Protein AF-A0A7M1UQW6-F1 (afdb_monomer_lite)

Secondary structure (DSSP, 8-state):
------------------------EEEEEE----SSS----EEEEEE---PPP----------S------EEEEEEEEEEETTEEEEEEEEEE-SSS-EEEEEEEETTEE--SS-S-EEE-TT-EEEEEEEEEBTTB-TT-EEEEEEEETTS-EEEEEEE--

Organism: NCBI:txid3402707

Sequence (162 aa):
MQSRDLLIIIAVAVIASVATASLFSIATKTTVTETVTNTATVYTPVTIWMTTTLSTTTTVYIPVDSCSENLQITYAYATVVQGGWRIELKVENKGTSTAIIDTIFVNGVPYTGVNLPISLEAGKNTIITITLQQGQFNSGQQVEIKLHTASGKEYPKMVTLP

Structure (mmCIF, N/CA/C/O backbone):
data_AF-A0A7M1UQW6-F1
#
_entry.id   AF-A0A7M1UQW6-F1
#
loop_
_atom_site.group_PDB
_atom_site.id
_atom_site.type_symbol
_atom_site.l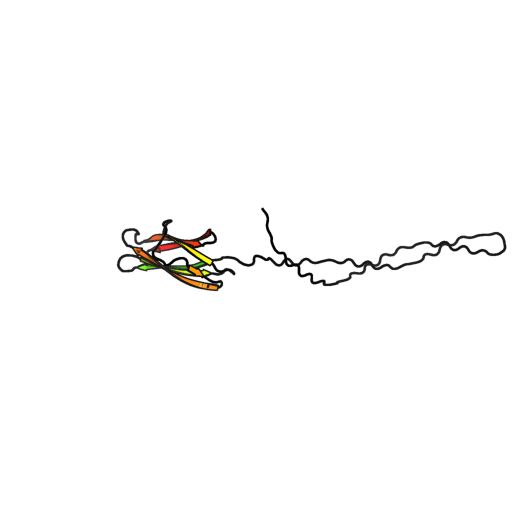abel_atom_id
_atom_site.label_alt_id
_atom_site.label_comp_id
_atom_site.label_asym_id
_atom_site.label_entity_id
_atom_site.label_seq_id
_atom_site.pdbx_PDB_ins_code
_atom_site.Cartn_x
_atom_site.Cartn_y
_atom_site.Cartn_z
_atom_site.occupancy
_atom_site.B_iso_or_equiv
_atom_site.auth_seq_id
_atom_site.auth_comp_id
_atom_site.auth_asym_id
_atom_site.auth_atom_id
_atom_site.pdbx_PDB_model_num
ATOM 1 N N . MET A 1 1 ? 4.328 -21.488 -25.182 1.00 42.41 1 MET A N 1
ATOM 2 C CA . MET A 1 1 ? 5.739 -21.430 -25.633 1.00 42.41 1 MET A CA 1
ATOM 3 C C . MET A 1 1 ? 5.702 -20.769 -27.004 1.00 42.41 1 MET A C 1
ATOM 5 O O . MET A 1 1 ? 4.956 -21.253 -27.831 1.00 42.41 1 MET A O 1
ATOM 9 N N . GLN A 1 2 ? 6.322 -19.636 -27.299 1.00 36.22 2 GLN A N 1
ATOM 10 C CA . GLN A 1 2 ? 7.573 -19.092 -26.793 1.00 36.22 2 GLN A CA 1
ATOM 11 C C . GLN A 1 2 ? 7.610 -17.586 -27.116 1.00 36.22 2 GLN A C 1
ATOM 13 O O . GLN A 1 2 ? 7.069 -17.163 -28.135 1.00 36.22 2 GLN A O 1
ATOM 18 N N . SER A 1 3 ? 8.229 -16.835 -26.205 1.00 40.62 3 SER A N 1
ATOM 19 C CA . SER A 1 3 ? 8.679 -15.443 -26.296 1.00 40.62 3 SER A CA 1
ATOM 20 C C . SER A 1 3 ? 8.900 -14.908 -27.723 1.00 40.62 3 SER A C 1
ATOM 22 O O . SER A 1 3 ? 9.548 -15.543 -28.556 1.00 40.62 3 SER A O 1
ATOM 24 N N . ARG A 1 4 ? 8.407 -13.689 -27.968 1.00 41.84 4 ARG A N 1
ATOM 25 C CA . ARG A 1 4 ? 8.911 -12.803 -29.024 1.00 41.84 4 ARG A CA 1
ATOM 26 C C . ARG A 1 4 ? 9.394 -11.506 -28.383 1.00 41.84 4 ARG A C 1
ATOM 28 O O . ARG A 1 4 ? 8.824 -10.445 -28.621 1.00 41.84 4 ARG A O 1
ATOM 35 N N . ASP A 1 5 ? 10.438 -11.623 -27.567 1.00 36.31 5 ASP A N 1
ATOM 36 C CA . ASP A 1 5 ? 11.238 -10.480 -27.132 1.00 36.31 5 ASP A CA 1
ATOM 37 C C . ASP A 1 5 ? 11.926 -9.871 -28.359 1.00 36.31 5 ASP A C 1
ATOM 39 O O . ASP A 1 5 ? 12.784 -10.479 -29.006 1.00 36.31 5 ASP A O 1
ATOM 43 N N . LEU A 1 6 ? 11.478 -8.674 -28.733 1.00 35.97 6 LEU A N 1
ATOM 44 C CA . LEU A 1 6 ? 12.006 -7.914 -29.856 1.00 35.97 6 LEU A CA 1
ATOM 45 C C . LEU A 1 6 ? 13.280 -7.189 -29.397 1.00 35.97 6 LEU A C 1
ATOM 47 O O . LEU A 1 6 ? 13.242 -6.054 -28.930 1.00 35.97 6 LEU A O 1
ATOM 51 N N . LEU A 1 7 ? 14.417 -7.873 -29.508 1.00 35.84 7 LEU A N 1
ATOM 52 C CA . LEU A 1 7 ? 15.736 -7.318 -29.216 1.00 35.84 7 LEU A CA 1
ATOM 53 C C . LEU A 1 7 ? 16.118 -6.294 -30.306 1.00 35.84 7 LEU A C 1
ATOM 55 O O . LEU A 1 7 ? 16.504 -6.669 -31.414 1.00 35.84 7 LEU A O 1
ATOM 59 N N . ILE A 1 8 ? 15.996 -4.995 -30.020 1.00 39.66 8 ILE A N 1
ATOM 60 C CA . ILE A 1 8 ? 16.486 -3.931 -30.912 1.00 39.66 8 ILE A CA 1
ATOM 61 C C . ILE A 1 8 ? 18.004 -3.809 -30.715 1.00 39.66 8 ILE A C 1
ATOM 63 O O . ILE A 1 8 ? 18.479 -3.222 -29.746 1.00 39.66 8 ILE A O 1
ATOM 67 N N . ILE A 1 9 ? 18.775 -4.394 -31.634 1.00 40.06 9 ILE A N 1
ATOM 68 C CA . ILE A 1 9 ? 20.243 -4.347 -31.638 1.00 40.06 9 ILE A CA 1
ATOM 69 C C . ILE A 1 9 ? 20.690 -3.053 -32.331 1.00 40.06 9 ILE A C 1
ATOM 71 O O . ILE A 1 9 ? 20.696 -2.975 -33.558 1.00 40.06 9 ILE A O 1
ATOM 75 N N . ILE A 1 10 ? 21.086 -2.033 -31.565 1.00 40.38 10 ILE A N 1
ATOM 76 C CA . ILE A 1 10 ? 21.812 -0.872 -32.106 1.00 40.38 10 ILE A CA 1
ATOM 77 C C . ILE A 1 10 ? 23.310 -1.154 -31.956 1.00 40.38 10 ILE A C 1
ATOM 79 O O . ILE A 1 10 ? 23.873 -1.038 -30.870 1.00 40.38 10 ILE A O 1
ATOM 83 N N . ALA A 1 11 ? 23.962 -1.554 -33.048 1.00 36.41 11 ALA A N 1
ATOM 84 C CA . ALA A 1 11 ? 25.409 -1.738 -33.092 1.00 36.41 11 ALA A CA 1
ATOM 85 C C . ALA A 1 11 ? 26.103 -0.379 -33.300 1.00 36.41 11 ALA A C 1
ATOM 87 O O . ALA A 1 11 ? 26.092 0.162 -34.402 1.00 36.41 11 ALA A O 1
ATOM 88 N N . VAL A 1 12 ? 26.722 0.175 -32.254 1.00 37.53 12 VAL A N 1
ATOM 89 C CA . VAL A 1 12 ? 27.671 1.294 -32.386 1.00 37.53 12 VAL A CA 1
ATOM 90 C C . VAL A 1 12 ? 29.082 0.714 -32.327 1.00 37.53 12 VAL A C 1
ATOM 92 O O . VAL A 1 12 ? 29.536 0.272 -31.274 1.00 37.53 12 VAL A O 1
ATOM 95 N N . ALA A 1 13 ? 29.769 0.674 -33.468 1.00 36.31 13 ALA A N 1
ATOM 96 C CA . ALA A 1 13 ? 31.145 0.197 -33.553 1.00 36.31 13 ALA A CA 1
ATOM 97 C C . ALA A 1 13 ? 32.117 1.304 -33.108 1.00 36.31 13 ALA A C 1
ATOM 99 O O . ALA A 1 13 ? 32.287 2.299 -33.809 1.00 36.31 13 ALA A O 1
ATOM 100 N N . VAL A 1 14 ? 32.784 1.129 -31.965 1.00 37.16 14 VAL A N 1
ATOM 101 C CA . VAL A 1 14 ? 33.982 1.909 -31.617 1.00 37.16 14 VAL A CA 1
ATOM 102 C C . VAL A 1 14 ? 35.196 1.088 -32.043 1.00 37.16 14 VAL A C 1
ATOM 104 O O . VAL A 1 14 ? 35.482 0.047 -31.458 1.00 37.16 14 VAL A O 1
ATOM 107 N N . ILE A 1 15 ? 35.891 1.528 -33.093 1.00 38.78 15 ILE A N 1
ATOM 108 C CA . ILE A 1 15 ? 37.095 0.857 -33.598 1.00 38.78 15 ILE A CA 1
ATOM 109 C C . ILE A 1 15 ? 38.295 1.362 -32.789 1.00 38.78 15 ILE A C 1
ATOM 111 O O . ILE A 1 15 ? 38.804 2.449 -33.047 1.00 38.78 15 ILE A O 1
ATOM 115 N N . ALA A 1 16 ? 38.764 0.576 -31.821 1.00 43.19 16 ALA A N 1
ATOM 116 C CA . ALA A 1 16 ? 40.089 0.752 -31.230 1.00 43.19 16 ALA A CA 1
ATOM 117 C C . ALA A 1 16 ? 41.006 -0.362 -31.756 1.00 43.19 16 ALA A C 1
ATOM 119 O O . ALA A 1 16 ? 40.887 -1.515 -31.350 1.00 43.19 16 ALA A O 1
ATOM 120 N N . SER A 1 17 ? 41.896 -0.039 -32.700 1.00 41.78 17 SER A N 1
ATOM 121 C CA . SER A 1 17 ? 42.863 -1.006 -33.229 1.00 41.78 17 SER A CA 1
ATOM 122 C C . SER A 1 17 ? 44.099 -1.064 -32.331 1.00 41.78 17 SER A C 1
ATOM 124 O O . SER A 1 17 ? 44.853 -0.094 -32.264 1.00 41.78 17 SER A O 1
ATOM 126 N N . VAL A 1 18 ? 44.359 -2.202 -31.689 1.00 48.22 18 VAL A N 1
ATOM 127 C CA . VAL A 1 18 ? 45.685 -2.497 -31.126 1.00 48.22 18 VAL A CA 1
ATOM 128 C C . VAL A 1 18 ? 46.416 -3.376 -32.135 1.00 48.22 18 VAL A C 1
ATOM 130 O O . VAL A 1 18 ? 46.150 -4.570 -32.239 1.00 48.22 18 VAL A O 1
ATOM 133 N N . ALA A 1 19 ? 47.306 -2.777 -32.926 1.00 41.72 19 ALA A N 1
ATOM 134 C CA . ALA A 1 19 ? 48.152 -3.515 -33.855 1.00 41.72 19 ALA A CA 1
ATOM 135 C C . ALA A 1 19 ? 49.324 -4.134 -33.081 1.00 41.72 19 ALA A C 1
ATOM 137 O O . ALA A 1 19 ? 50.194 -3.419 -32.590 1.00 41.72 19 ALA A O 1
ATOM 138 N N . THR A 1 20 ? 49.364 -5.459 -32.965 1.00 44.91 20 THR A N 1
ATOM 139 C CA . THR A 1 20 ? 50.571 -6.182 -32.537 1.00 44.91 20 THR A CA 1
ATOM 140 C C . THR A 1 20 ? 51.229 -6.777 -33.777 1.00 44.91 20 THR A C 1
ATOM 142 O O . THR A 1 20 ? 50.671 -7.661 -34.421 1.00 44.91 20 THR A O 1
ATOM 145 N N . ALA A 1 21 ? 52.398 -6.256 -34.153 1.00 38.53 21 ALA A N 1
ATOM 146 C CA . ALA A 1 21 ? 53.204 -6.816 -35.233 1.00 38.53 21 ALA A CA 1
ATOM 147 C C . ALA A 1 21 ? 53.981 -8.032 -34.705 1.00 38.53 21 ALA A C 1
ATOM 149 O O . ALA A 1 21 ? 54.684 -7.920 -33.701 1.00 38.53 21 ALA A O 1
ATOM 150 N N . SER A 1 22 ? 53.876 -9.182 -35.372 1.00 47.12 22 SER A N 1
ATOM 151 C CA . SER A 1 22 ? 54.739 -10.341 -35.115 1.00 47.12 22 SER A CA 1
ATOM 152 C C . SER A 1 22 ? 55.692 -10.549 -36.294 1.00 47.12 22 SER A C 1
ATOM 154 O O . SER A 1 22 ? 55.304 -10.403 -37.452 1.00 47.12 22 SER A O 1
ATOM 156 N N . LEU A 1 23 ? 56.965 -10.826 -35.993 1.00 35.91 23 LEU A N 1
ATOM 157 C CA . LEU A 1 23 ? 58.013 -11.065 -36.986 1.00 35.91 23 LEU A CA 1
ATOM 158 C C . LEU A 1 23 ? 57.973 -12.535 -37.421 1.00 35.91 23 LEU A C 1
ATOM 160 O O . LEU A 1 23 ? 58.212 -13.420 -36.604 1.00 35.91 23 LEU A O 1
ATOM 164 N N . PHE A 1 24 ? 57.744 -12.793 -38.707 1.00 43.34 24 PHE A N 1
ATOM 165 C CA . PHE A 1 24 ? 58.021 -14.093 -39.321 1.00 43.34 24 PHE A CA 1
ATOM 166 C C . PHE A 1 24 ? 59.009 -13.913 -40.476 1.00 43.34 24 PHE A C 1
ATOM 168 O O . PHE A 1 24 ? 58.896 -12.967 -41.255 1.00 43.34 24 PHE A O 1
ATOM 175 N N . SER A 1 25 ? 59.994 -14.813 -40.568 1.00 36.84 25 SER A N 1
ATOM 176 C CA . SER A 1 25 ? 61.014 -14.810 -41.620 1.00 36.84 25 SER A CA 1
ATOM 177 C C . SER A 1 25 ? 60.789 -15.984 -42.569 1.00 36.84 25 SER A C 1
ATOM 179 O O . SER A 1 25 ? 60.709 -17.130 -42.127 1.00 36.84 25 SER A O 1
ATOM 181 N N . ILE A 1 26 ? 60.686 -15.700 -43.869 1.00 42.50 26 ILE A N 1
ATOM 182 C CA . ILE A 1 26 ? 60.689 -16.707 -44.936 1.00 42.50 26 ILE A CA 1
ATOM 183 C C . ILE A 1 26 ? 62.014 -16.593 -45.695 1.00 42.50 26 ILE A C 1
ATOM 185 O O . ILE A 1 26 ? 62.432 -15.501 -46.084 1.00 42.50 26 ILE A O 1
ATOM 189 N N . ALA A 1 27 ? 62.683 -17.732 -45.889 1.00 39.12 27 ALA A N 1
ATOM 190 C CA . ALA A 1 27 ? 63.897 -17.831 -46.687 1.00 39.12 27 ALA A CA 1
ATOM 191 C C . ALA A 1 27 ? 63.529 -18.072 -48.156 1.00 39.12 27 ALA A C 1
ATOM 193 O O . ALA A 1 27 ? 62.952 -19.105 -48.497 1.00 39.12 27 ALA A O 1
ATOM 194 N N . THR A 1 28 ? 63.876 -17.138 -49.037 1.00 42.06 28 THR A N 1
ATOM 195 C CA . THR A 1 28 ? 63.752 -17.322 -50.491 1.00 42.06 28 THR A CA 1
ATOM 196 C C . THR A 1 28 ? 65.072 -17.796 -51.088 1.00 42.06 28 THR A C 1
ATOM 198 O O . THR A 1 28 ? 66.136 -17.263 -50.776 1.00 42.06 28 THR A O 1
ATOM 201 N N . LYS A 1 29 ? 65.006 -18.824 -51.944 1.00 37.25 29 LYS A N 1
ATOM 202 C CA . LYS A 1 29 ? 66.167 -19.397 -52.634 1.00 37.25 29 LYS A CA 1
ATOM 203 C C . LYS A 1 29 ? 66.474 -18.591 -53.896 1.00 37.25 29 LYS A C 1
ATOM 205 O O . LYS A 1 29 ? 65.713 -18.652 -54.858 1.00 37.25 29 LYS A O 1
ATOM 210 N N . THR A 1 30 ? 67.621 -17.922 -53.921 1.00 42.75 30 THR A N 1
ATOM 211 C CA . THR A 1 30 ? 68.164 -17.279 -55.125 1.00 42.75 30 THR A CA 1
ATOM 212 C C . THR A 1 30 ? 69.356 -18.091 -55.619 1.00 42.75 30 THR A C 1
ATOM 214 O O . THR A 1 30 ? 70.247 -18.420 -54.839 1.00 42.75 30 THR A O 1
ATOM 217 N N . THR A 1 31 ? 69.369 -18.447 -56.905 1.00 39.19 31 THR A N 1
ATOM 218 C CA . THR A 1 31 ? 70.469 -19.220 -57.506 1.00 39.19 31 THR A CA 1
ATOM 219 C C . THR A 1 31 ? 71.241 -18.303 -58.447 1.00 39.19 31 THR A C 1
ATOM 221 O O . THR A 1 31 ? 70.670 -17.817 -59.419 1.00 39.19 31 THR A O 1
ATOM 224 N N . VAL A 1 32 ? 72.515 -18.045 -58.151 1.00 46.88 32 VAL A N 1
ATOM 225 C CA . VAL A 1 32 ? 73.411 -17.260 -59.014 1.00 46.88 32 VAL A CA 1
ATOM 226 C C . VAL A 1 32 ? 74.361 -18.233 -59.705 1.00 46.88 32 VAL A C 1
ATOM 228 O O . VAL A 1 32 ? 74.957 -19.081 -59.045 1.00 46.88 32 VAL A O 1
ATOM 231 N N . THR A 1 33 ? 74.460 -18.148 -61.033 1.00 42.16 33 THR A N 1
ATOM 232 C CA . THR A 1 33 ? 75.343 -19.010 -61.832 1.00 42.16 33 THR A CA 1
ATOM 233 C C . THR A 1 33 ? 76.470 -18.156 -62.392 1.00 42.16 33 THR A C 1
ATOM 235 O O . THR A 1 33 ? 76.212 -17.294 -63.226 1.00 42.16 33 THR A O 1
ATOM 238 N N . GLU A 1 34 ? 77.703 -18.396 -61.953 1.00 46.09 34 GLU A N 1
ATOM 239 C CA . GLU A 1 34 ? 78.894 -17.879 -62.628 1.00 46.09 34 GLU A CA 1
ATOM 240 C C . GLU A 1 34 ? 79.590 -19.002 -63.399 1.00 46.09 34 GLU A C 1
ATOM 242 O O . GLU A 1 34 ? 79.614 -20.166 -62.984 1.00 46.09 34 GLU A O 1
ATOM 247 N N . THR A 1 35 ? 80.117 -18.649 -64.569 1.00 47.34 35 THR A N 1
ATOM 248 C CA . THR A 1 35 ? 80.766 -19.553 -65.518 1.00 47.34 35 THR A CA 1
ATOM 249 C C . THR A 1 35 ? 82.122 -19.997 -64.967 1.00 47.34 35 THR A C 1
ATOM 251 O O . THR A 1 35 ? 83.139 -19.380 -65.254 1.00 47.34 35 THR A O 1
ATOM 254 N N . VAL A 1 36 ? 82.106 -21.022 -64.113 1.00 48.09 36 VAL A N 1
ATOM 255 C CA . VAL A 1 36 ? 83.054 -22.144 -63.935 1.00 48.09 36 VAL A CA 1
ATOM 256 C C . VAL A 1 36 ? 82.674 -22.820 -62.606 1.00 48.09 36 VAL A C 1
ATOM 258 O O . VAL A 1 36 ? 82.711 -22.223 -61.538 1.00 48.09 36 VAL A O 1
ATOM 261 N N . THR A 1 37 ? 82.253 -24.077 -62.725 1.00 50.16 37 THR A N 1
ATOM 262 C CA . THR A 1 37 ? 81.818 -25.081 -61.737 1.00 50.16 37 THR A CA 1
ATOM 263 C C . THR A 1 37 ? 82.033 -24.784 -60.240 1.00 50.16 37 THR A C 1
ATOM 265 O O . THR A 1 37 ? 82.869 -25.413 -59.596 1.00 50.16 37 THR A O 1
ATOM 268 N N . ASN A 1 38 ? 81.213 -23.920 -59.633 1.00 43.88 38 ASN A N 1
ATOM 269 C CA . ASN A 1 38 ? 80.831 -24.059 -58.223 1.00 43.88 38 ASN A CA 1
ATOM 270 C C . ASN A 1 38 ? 79.517 -23.315 -57.943 1.00 43.88 38 ASN A C 1
ATOM 272 O O . ASN A 1 38 ? 79.412 -22.115 -58.178 1.00 43.88 38 ASN A O 1
ATOM 276 N N . THR A 1 39 ? 78.491 -24.020 -57.466 1.00 45.41 39 THR A N 1
ATOM 277 C CA . THR A 1 39 ? 77.173 -23.432 -57.182 1.00 45.41 39 THR A CA 1
ATOM 278 C C . THR A 1 39 ? 76.990 -23.323 -55.674 1.00 45.41 39 THR A C 1
ATOM 280 O O . THR A 1 39 ? 76.743 -24.323 -55.004 1.00 45.41 39 THR A O 1
ATOM 283 N N . ALA A 1 40 ? 77.087 -22.111 -55.128 1.00 44.34 40 ALA A N 1
ATOM 284 C CA . ALA A 1 40 ? 76.770 -21.840 -53.728 1.00 44.34 40 ALA A CA 1
ATOM 285 C C . ALA A 1 40 ? 75.329 -21.319 -53.609 1.00 44.34 40 ALA A C 1
ATOM 287 O O . ALA A 1 40 ? 74.922 -20.415 -54.335 1.00 44.34 40 ALA A O 1
ATOM 288 N N . THR A 1 41 ? 74.541 -21.894 -52.696 1.00 42.94 41 THR A N 1
ATOM 289 C CA . THR A 1 41 ? 73.176 -21.422 -52.406 1.00 42.94 41 THR A CA 1
ATOM 290 C C . THR A 1 41 ? 73.219 -20.514 -51.182 1.00 42.94 41 THR A C 1
ATOM 292 O O . THR A 1 41 ? 73.669 -20.947 -50.124 1.00 42.94 41 THR A O 1
ATOM 295 N N . VAL A 1 42 ? 72.744 -19.275 -51.312 1.00 47.47 42 VAL A N 1
ATOM 296 C CA . VAL A 1 42 ? 72.682 -18.301 -50.211 1.00 47.47 42 VAL A CA 1
ATOM 297 C C . VAL A 1 42 ? 71.218 -17.975 -49.922 1.00 47.47 42 VAL A C 1
ATOM 299 O O . VAL A 1 42 ? 70.451 -17.694 -50.842 1.00 47.47 42 VAL A O 1
ATOM 302 N N . TYR A 1 43 ? 70.829 -18.024 -48.647 1.00 46.72 43 TYR A N 1
ATOM 303 C CA . TYR A 1 43 ? 69.479 -17.695 -48.186 1.00 46.72 43 TYR A CA 1
ATOM 304 C C . TYR A 1 43 ? 69.499 -16.328 -47.502 1.00 46.72 43 TYR A C 1
ATOM 306 O O . TYR A 1 43 ? 70.175 -16.165 -46.486 1.00 46.72 43 TYR A O 1
ATOM 314 N N . THR A 1 44 ? 68.764 -15.351 -48.037 1.00 43.19 44 THR A N 1
ATOM 315 C CA . THR A 1 44 ? 68.551 -14.059 -47.368 1.00 43.19 44 THR A CA 1
ATOM 316 C C . THR A 1 44 ? 67.136 -13.996 -46.787 1.00 43.19 44 THR A C 1
ATOM 318 O O . THR A 1 44 ? 66.181 -14.404 -47.456 1.00 43.19 44 THR A O 1
ATOM 321 N N . PRO A 1 45 ? 66.968 -13.532 -45.533 1.00 44.84 45 PRO A N 1
ATOM 322 C CA . PRO A 1 45 ? 65.647 -13.402 -44.937 1.00 44.84 45 PRO A CA 1
ATOM 323 C C . PRO A 1 45 ? 64.893 -12.230 -45.576 1.00 44.84 45 PRO A C 1
ATOM 325 O O . PRO A 1 45 ? 65.424 -11.124 -45.673 1.00 44.84 45 PRO A O 1
ATOM 328 N N . VAL A 1 46 ? 63.642 -12.461 -45.976 1.00 46.50 46 VAL A N 1
ATOM 329 C CA . VAL A 1 46 ? 62.704 -11.400 -46.374 1.00 46.50 46 VAL A CA 1
ATOM 330 C C . VAL A 1 46 ? 61.687 -11.201 -45.253 1.00 46.50 46 VAL A C 1
ATOM 332 O O . VAL A 1 46 ? 61.124 -12.168 -44.737 1.00 46.50 46 VAL A O 1
ATOM 335 N N . THR A 1 47 ? 61.450 -9.942 -44.882 1.00 45.38 47 THR A N 1
ATOM 336 C CA . THR A 1 47 ? 60.457 -9.561 -43.868 1.00 45.38 47 THR A CA 1
ATOM 337 C C . THR A 1 47 ? 59.196 -9.046 -44.552 1.00 45.38 47 THR A C 1
ATOM 339 O O . THR A 1 47 ? 59.263 -8.113 -45.351 1.00 45.38 47 THR A O 1
ATOM 342 N N . ILE A 1 48 ? 58.041 -9.624 -44.218 1.00 48.38 48 ILE A N 1
ATOM 343 C CA . ILE A 1 48 ? 56.721 -9.175 -44.681 1.00 48.38 48 ILE A CA 1
ATOM 344 C C . ILE A 1 48 ? 55.906 -8.782 -43.447 1.00 48.38 48 ILE A C 1
ATOM 346 O O . ILE A 1 48 ? 55.750 -9.584 -42.529 1.00 48.38 48 ILE A O 1
ATOM 350 N N . TRP A 1 49 ? 55.384 -7.555 -43.419 1.00 41.69 49 TRP A N 1
ATOM 351 C CA . TRP A 1 49 ? 54.486 -7.092 -42.361 1.00 41.69 49 TRP A CA 1
ATOM 352 C C . TRP A 1 49 ? 53.043 -7.404 -42.758 1.00 41.69 49 TRP A C 1
ATOM 354 O O . TRP A 1 49 ? 52.593 -6.971 -43.817 1.00 41.69 49 TRP A O 1
ATOM 364 N N . MET A 1 50 ? 52.300 -8.120 -41.916 1.00 46.81 50 MET A N 1
ATOM 365 C CA . MET A 1 50 ? 50.841 -8.185 -42.016 1.00 46.81 50 MET A CA 1
ATOM 366 C C . MET A 1 50 ? 50.232 -7.649 -40.726 1.00 46.81 50 MET A C 1
ATOM 368 O O . MET A 1 50 ? 50.626 -8.043 -39.630 1.00 46.81 50 MET A O 1
ATOM 372 N N . THR A 1 51 ? 49.272 -6.739 -40.858 1.00 48.56 51 THR A N 1
ATOM 373 C CA . THR A 1 51 ? 48.463 -6.233 -39.751 1.00 48.56 51 THR A CA 1
ATOM 374 C C . THR A 1 51 ? 47.140 -6.990 -39.720 1.00 48.56 51 THR A C 1
ATOM 376 O O . THR A 1 51 ? 46.352 -6.919 -40.658 1.00 48.56 51 THR A O 1
ATOM 379 N N . THR A 1 52 ? 46.869 -7.713 -38.635 1.00 50.09 52 THR A N 1
ATOM 380 C CA . THR A 1 52 ? 45.536 -8.272 -38.371 1.00 50.09 52 THR A CA 1
ATOM 381 C C . THR A 1 52 ? 44.803 -7.353 -37.404 1.00 50.09 52 THR A C 1
ATOM 383 O O . THR A 1 52 ? 45.291 -7.107 -36.301 1.00 50.09 52 THR A O 1
ATOM 386 N N . THR A 1 53 ? 43.639 -6.835 -37.789 1.00 49.22 53 THR A N 1
ATOM 387 C CA . THR A 1 53 ? 42.756 -6.124 -36.861 1.00 49.22 53 THR A CA 1
ATOM 388 C C . THR A 1 53 ? 41.867 -7.139 -36.147 1.00 49.22 53 THR A C 1
ATOM 390 O O . THR A 1 53 ? 41.177 -7.931 -36.783 1.00 49.22 53 THR A O 1
ATOM 393 N N . LEU A 1 54 ? 41.873 -7.129 -34.813 1.00 53.88 54 LEU A N 1
ATOM 394 C CA . LEU A 1 54 ? 40.876 -7.848 -34.025 1.00 53.88 54 LEU A CA 1
ATOM 395 C C . LEU A 1 54 ? 39.718 -6.881 -33.754 1.00 53.88 54 LEU A C 1
ATOM 397 O O . LEU A 1 54 ? 39.905 -5.873 -33.076 1.00 53.88 54 LEU A O 1
ATOM 401 N N . SER A 1 55 ? 38.535 -7.151 -34.303 1.00 47.28 55 SER A N 1
ATOM 402 C CA . SER A 1 55 ? 37.326 -6.395 -33.969 1.00 47.28 55 SER A CA 1
ATOM 403 C C . SER A 1 55 ? 36.696 -6.974 -32.704 1.00 47.28 55 SER A C 1
ATOM 405 O O . SER A 1 55 ? 36.207 -8.104 -32.723 1.00 47.28 55 SER A O 1
ATOM 407 N N . THR A 1 56 ? 36.670 -6.215 -31.613 1.00 53.00 56 THR A N 1
ATOM 408 C CA . THR A 1 56 ? 35.856 -6.547 -30.440 1.00 53.00 56 THR A CA 1
ATOM 409 C C . THR A 1 56 ? 34.505 -5.845 -30.562 1.00 53.00 56 THR A C 1
ATOM 411 O O . THR A 1 56 ? 34.420 -4.621 -30.605 1.00 53.00 56 THR A O 1
ATOM 414 N N . THR A 1 57 ? 33.418 -6.608 -30.654 1.00 51.47 57 THR A N 1
ATOM 415 C CA . THR A 1 57 ? 32.064 -6.052 -30.549 1.00 51.47 57 THR A CA 1
ATOM 416 C C . THR A 1 57 ? 31.666 -6.007 -29.079 1.00 51.47 57 THR A C 1
ATOM 418 O O . THR A 1 57 ? 31.424 -7.052 -28.476 1.00 51.47 57 THR A O 1
ATOM 421 N N . THR A 1 58 ? 31.584 -4.814 -28.491 1.00 56.78 58 THR A N 1
ATOM 422 C CA . THR A 1 58 ? 30.977 -4.642 -27.165 1.00 56.78 58 THR A CA 1
ATOM 423 C C . THR A 1 58 ? 29.460 -4.644 -27.320 1.00 56.78 58 THR A C 1
ATOM 425 O O . THR A 1 58 ? 28.890 -3.730 -27.912 1.00 56.78 58 THR A O 1
ATOM 428 N N . THR A 1 59 ? 28.786 -5.663 -26.794 1.00 60.56 59 THR A N 1
ATOM 429 C CA . THR A 1 59 ? 27.324 -5.659 -26.674 1.00 60.56 59 THR A CA 1
ATOM 430 C C . THR A 1 59 ? 26.924 -4.793 -25.483 1.00 60.56 59 THR A C 1
ATOM 432 O O . THR A 1 59 ? 27.257 -5.120 -24.344 1.00 60.56 59 THR A O 1
ATOM 435 N N . VAL A 1 60 ? 26.210 -3.694 -25.729 1.00 61.97 60 VAL A N 1
ATOM 436 C CA . VAL A 1 60 ? 25.571 -2.903 -24.669 1.00 61.97 60 VAL A CA 1
ATOM 437 C C . VAL A 1 60 ? 24.224 -3.548 -24.351 1.00 61.97 60 VAL A C 1
ATOM 439 O O . VAL A 1 60 ? 23.328 -3.565 -25.192 1.00 61.97 60 VAL A O 1
ATOM 442 N N . TYR A 1 61 ? 24.087 -4.104 -23.148 1.00 67.94 61 TYR A N 1
ATOM 443 C CA . TYR A 1 61 ? 22.805 -4.589 -22.645 1.00 67.94 61 TYR A CA 1
ATOM 444 C C . TYR A 1 61 ? 21.956 -3.391 -22.210 1.00 67.94 61 TYR A C 1
ATOM 446 O O . TYR A 1 61 ? 22.260 -2.743 -21.209 1.00 67.94 61 TYR A O 1
ATOM 454 N N . ILE A 1 62 ? 20.905 -3.084 -22.971 1.00 63.69 62 ILE A N 1
ATOM 455 C CA . ILE A 1 62 ? 19.847 -2.168 -22.541 1.00 63.69 62 ILE A CA 1
ATOM 456 C C . ILE A 1 62 ? 18.716 -3.057 -22.010 1.00 63.69 62 ILE A C 1
ATOM 458 O O . ILE A 1 62 ? 18.111 -3.769 -22.813 1.00 63.69 62 ILE A O 1
ATOM 462 N N . PRO A 1 63 ? 18.435 -3.084 -20.694 1.00 58.12 63 PRO A N 1
ATOM 463 C CA . PRO A 1 63 ? 17.302 -3.845 -20.185 1.00 58.12 63 PRO A CA 1
ATOM 464 C C . PRO A 1 63 ? 16.012 -3.266 -20.769 1.00 58.12 63 PRO A C 1
ATOM 466 O O . PRO A 1 63 ? 15.715 -2.085 -20.582 1.00 58.12 63 PRO A O 1
ATOM 469 N N . VAL A 1 64 ? 15.253 -4.103 -21.478 1.00 61.19 64 VAL A N 1
ATOM 470 C CA . VAL A 1 64 ? 13.974 -3.718 -22.102 1.00 61.19 64 VAL A CA 1
ATOM 471 C C . VAL A 1 64 ? 12.846 -3.595 -21.063 1.00 61.19 64 VAL A C 1
ATOM 473 O O . VAL A 1 64 ? 11.807 -3.008 -21.344 1.00 61.19 64 VAL A O 1
ATOM 476 N N . ASP A 1 65 ? 13.098 -4.042 -19.827 1.00 63.66 65 ASP A N 1
ATOM 477 C CA . ASP A 1 65 ? 12.099 -4.193 -18.764 1.00 63.66 65 ASP A CA 1
ATOM 478 C C . ASP A 1 65 ? 12.270 -3.165 -17.638 1.00 63.66 65 ASP A C 1
ATOM 480 O O . ASP A 1 65 ? 12.280 -3.496 -16.451 1.00 63.66 65 ASP A O 1
ATOM 484 N N . SER A 1 66 ? 12.421 -1.884 -17.976 1.00 64.56 66 SER A N 1
ATOM 485 C CA . SER A 1 66 ? 12.526 -0.840 -16.948 1.00 64.56 66 SER A CA 1
ATOM 486 C C . SER A 1 66 ? 11.190 -0.506 -16.282 1.00 64.56 66 SER A C 1
ATOM 488 O O . SER A 1 66 ? 11.182 0.307 -15.365 1.00 64.56 66 SER A O 1
ATOM 490 N N . CYS A 1 67 ? 10.075 -1.122 -16.694 1.00 73.19 67 CYS A N 1
ATOM 491 C CA . CYS A 1 67 ? 8.748 -0.945 -16.109 1.00 73.19 67 CYS A CA 1
ATOM 492 C C . CYS A 1 67 ? 8.615 -1.753 -14.812 1.00 73.19 67 CYS A C 1
ATOM 494 O O . CYS A 1 67 ? 8.394 -2.960 -14.818 1.00 73.19 67 CYS A O 1
ATOM 496 N N . SER A 1 68 ? 8.746 -1.066 -13.683 1.00 82.25 68 SER A N 1
ATOM 497 C CA . SER A 1 68 ? 8.652 -1.640 -12.349 1.00 82.25 68 SER A CA 1
ATOM 498 C C . SER A 1 68 ? 7.480 -1.019 -11.597 1.00 82.25 68 SER A C 1
ATOM 500 O O . SER A 1 68 ? 7.379 0.202 -11.477 1.00 82.25 68 SER A O 1
ATOM 502 N N . GLU A 1 69 ? 6.600 -1.867 -11.063 1.00 90.88 69 GLU A N 1
ATOM 503 C CA . GLU A 1 69 ? 5.576 -1.447 -10.106 1.00 90.88 69 GLU A CA 1
ATOM 504 C C . GLU A 1 69 ? 6.176 -1.409 -8.696 1.00 90.88 69 GLU A C 1
ATOM 506 O O . GLU A 1 69 ? 6.673 -2.432 -8.203 1.00 90.88 69 GLU A O 1
ATOM 511 N N . ASN A 1 70 ? 6.104 -0.250 -8.040 1.00 93.44 70 ASN A N 1
ATOM 512 C CA . ASN A 1 70 ? 6.574 -0.055 -6.671 1.00 93.44 70 ASN A CA 1
ATOM 513 C C . ASN A 1 70 ? 5.651 0.923 -5.931 1.00 93.44 70 ASN A C 1
ATOM 515 O O . ASN A 1 70 ? 5.917 2.125 -5.885 1.00 93.44 70 ASN A O 1
ATOM 519 N N . LEU A 1 71 ? 4.554 0.410 -5.367 1.00 95.00 71 LEU A N 1
ATOM 520 C CA . LEU A 1 71 ? 3.713 1.191 -4.463 1.00 95.00 71 LEU A CA 1
ATOM 521 C C . LEU A 1 71 ? 4.321 1.256 -3.063 1.00 95.00 71 LEU A C 1
ATOM 523 O O . LEU A 1 71 ? 4.846 0.279 -2.536 1.00 95.00 71 LEU A O 1
ATOM 527 N N . GLN A 1 72 ? 4.210 2.419 -2.435 1.00 95.44 72 GLN A N 1
ATOM 528 C CA . GLN A 1 72 ? 4.658 2.643 -1.069 1.00 95.44 72 GLN A CA 1
ATOM 529 C C . GLN A 1 72 ? 3.576 3.359 -0.279 1.00 95.44 72 GLN A C 1
ATOM 531 O O . GLN A 1 72 ? 3.045 4.380 -0.710 1.00 95.44 72 GLN A O 1
ATOM 536 N N . ILE A 1 73 ? 3.278 2.844 0.912 1.00 95.88 73 ILE A N 1
ATOM 537 C CA . ILE A 1 73 ? 2.365 3.491 1.855 1.00 95.88 73 ILE A CA 1
ATOM 538 C C . ILE A 1 73 ? 3.195 4.426 2.741 1.00 95.88 73 ILE A C 1
ATOM 540 O O . ILE A 1 73 ? 3.732 4.001 3.773 1.00 95.88 73 ILE A O 1
ATOM 544 N N . THR A 1 74 ? 3.317 5.690 2.320 1.00 94.56 74 THR A N 1
ATOM 545 C CA . THR A 1 74 ? 4.144 6.726 2.965 1.00 94.56 74 THR A CA 1
ATOM 546 C C . THR A 1 74 ? 3.749 6.923 4.424 1.00 94.56 74 THR A C 1
ATOM 548 O O . THR A 1 74 ? 4.595 6.907 5.314 1.00 94.56 74 THR A O 1
ATOM 551 N N . TYR A 1 75 ? 2.452 7.062 4.684 1.00 93.31 75 TYR A N 1
ATOM 552 C CA . TYR A 1 75 ? 1.903 7.120 6.031 1.00 93.31 75 TYR A CA 1
ATOM 553 C C . TYR A 1 75 ? 0.523 6.479 6.059 1.00 93.31 75 TYR A C 1
ATOM 555 O O . TYR A 1 75 ? -0.164 6.418 5.041 1.00 93.31 75 TYR A O 1
ATOM 563 N N . ALA A 1 76 ? 0.150 5.999 7.239 1.00 94.88 76 ALA A N 1
ATOM 564 C CA . ALA A 1 76 ? -1.176 5.501 7.546 1.00 94.88 76 ALA A CA 1
ATOM 565 C C . ALA A 1 76 ? -1.453 5.811 9.020 1.00 94.88 76 ALA A C 1
ATOM 567 O O . ALA A 1 76 ? -0.660 5.412 9.874 1.00 94.88 76 ALA A O 1
ATOM 568 N N . TYR A 1 77 ? -2.525 6.539 9.314 1.00 94.25 77 TYR A N 1
ATOM 569 C CA . TYR A 1 77 ? -2.944 6.826 10.686 1.00 94.25 77 TYR A CA 1
ATOM 570 C C . TYR A 1 77 ? -4.462 6.751 10.808 1.00 94.25 77 TYR A C 1
ATOM 572 O O . TYR A 1 77 ? -5.183 6.943 9.829 1.00 94.25 77 TYR A O 1
ATOM 580 N N . ALA A 1 78 ? -4.935 6.463 12.018 1.00 95.19 78 ALA A N 1
ATOM 581 C CA . ALA A 1 78 ? -6.350 6.393 12.344 1.00 95.19 78 ALA A CA 1
ATOM 582 C C . ALA A 1 78 ? -6.772 7.606 13.182 1.00 95.19 78 ALA A C 1
ATOM 584 O O . ALA A 1 78 ? -6.056 8.019 14.094 1.00 95.19 78 ALA A O 1
ATOM 585 N N . THR A 1 79 ? -7.946 8.157 12.893 1.00 94.75 79 THR A N 1
ATOM 586 C CA . THR A 1 79 ? -8.612 9.190 13.693 1.00 94.75 79 THR A CA 1
ATOM 587 C C . THR A 1 79 ? -9.976 8.692 14.151 1.00 94.75 79 THR A C 1
ATOM 589 O O . THR A 1 79 ? -10.636 7.916 13.457 1.00 94.75 79 THR A O 1
ATOM 592 N N . VAL A 1 80 ? -10.403 9.112 15.341 1.00 93.94 80 VAL A N 1
ATOM 593 C CA . VAL A 1 80 ? -11.736 8.783 15.859 1.00 93.94 80 VAL A CA 1
ATOM 594 C C . VAL A 1 80 ? -12.772 9.650 15.147 1.00 93.94 80 VAL A C 1
ATOM 596 O O . VAL A 1 80 ? -12.623 10.870 15.073 1.00 93.94 80 VAL A O 1
ATOM 599 N N . VAL A 1 81 ? -13.833 9.025 14.644 1.00 92.69 81 VAL A N 1
ATOM 600 C CA . VAL A 1 81 ? -15.000 9.699 14.058 1.00 92.69 81 VAL A CA 1
ATOM 601 C C . VAL A 1 81 ? -16.271 9.250 14.777 1.00 92.69 81 VAL A C 1
ATOM 603 O O . VAL A 1 81 ? -16.267 8.256 15.502 1.00 92.69 81 VAL A O 1
ATOM 606 N N . GLN A 1 82 ? -17.377 9.979 14.602 1.00 86.62 82 GLN A N 1
ATOM 607 C CA . GLN A 1 82 ? -18.654 9.584 15.202 1.00 86.62 82 GLN A CA 1
ATOM 608 C C . GLN A 1 82 ? -19.071 8.200 14.681 1.00 86.62 82 GLN A C 1
ATOM 610 O O . GLN A 1 82 ? -19.393 8.050 13.505 1.00 86.62 82 GLN A O 1
ATOM 615 N N . GLY A 1 83 ? -19.032 7.194 15.559 1.00 85.56 83 GLY A N 1
ATOM 616 C CA 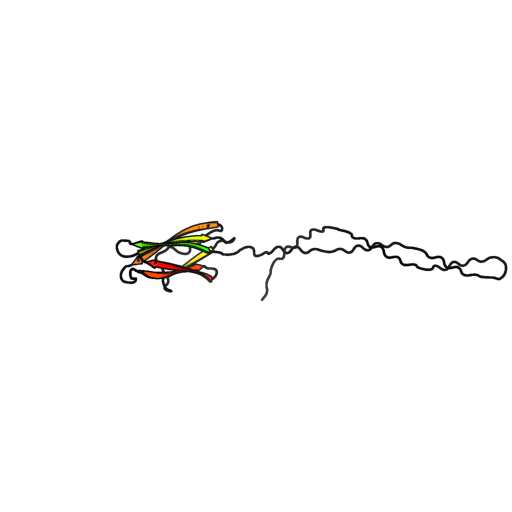. GLY A 1 83 ? -19.401 5.814 15.236 1.00 85.56 83 GLY A CA 1
ATOM 617 C C . GLY A 1 83 ? -18.261 4.914 14.750 1.00 85.56 83 GLY A C 1
ATOM 618 O O . GLY A 1 83 ? -18.550 3.827 14.258 1.00 85.56 83 GLY A O 1
ATOM 619 N N . GLY A 1 84 ? -16.986 5.308 14.886 1.00 92.62 84 GLY A N 1
ATOM 620 C CA . GLY A 1 84 ? -15.859 4.416 14.588 1.00 92.62 84 GLY A CA 1
ATOM 621 C C . GLY A 1 84 ? -14.528 5.123 14.339 1.00 92.62 84 GLY A C 1
ATOM 622 O O . GLY A 1 84 ? -14.195 6.107 15.001 1.00 92.62 84 GLY A O 1
ATOM 623 N N . TRP A 1 85 ? -13.760 4.622 13.371 1.00 95.06 85 TRP A N 1
ATOM 624 C CA . TRP A 1 85 ? -12.435 5.143 13.029 1.00 95.06 85 TRP A CA 1
ATOM 625 C C . TRP A 1 85 ? -12.316 5.434 11.537 1.00 95.06 85 TRP A C 1
ATOM 627 O O . TRP A 1 85 ? -12.797 4.676 10.694 1.00 95.06 85 TRP A O 1
ATOM 637 N N . ARG A 1 86 ? -11.625 6.521 11.205 1.00 94.75 86 ARG A N 1
ATOM 638 C CA . ARG A 1 86 ? -11.208 6.858 9.846 1.00 94.75 86 ARG A CA 1
ATOM 639 C C . ARG A 1 86 ? -9.708 6.636 9.726 1.00 94.75 86 ARG A C 1
ATOM 641 O O . ARG A 1 86 ? -8.931 7.296 10.406 1.00 94.75 86 ARG A O 1
ATOM 648 N N . ILE A 1 87 ? -9.303 5.729 8.848 1.00 95.19 87 ILE A N 1
ATOM 649 C CA . ILE A 1 87 ? -7.905 5.490 8.502 1.00 95.19 87 ILE A CA 1
ATOM 650 C C . ILE A 1 87 ? -7.594 6.254 7.221 1.00 95.19 87 ILE A C 1
ATOM 652 O O . ILE A 1 87 ? -8.243 6.049 6.194 1.00 95.19 87 ILE A O 1
ATOM 656 N N . GLU A 1 88 ? -6.591 7.120 7.277 1.00 96.12 88 GLU A N 1
ATOM 657 C CA . GLU A 1 88 ? -6.067 7.838 6.119 1.00 96.12 88 GLU A CA 1
ATOM 658 C C . GLU A 1 88 ? -4.690 7.294 5.778 1.00 96.12 88 GLU A C 1
ATOM 660 O O . GLU A 1 88 ? -3.787 7.288 6.618 1.00 96.12 88 GLU A O 1
ATOM 665 N N . LEU A 1 89 ? -4.533 6.831 4.539 1.00 95.75 89 LEU A N 1
ATOM 666 C CA . LEU A 1 89 ? -3.277 6.285 4.046 1.00 95.75 89 LEU A CA 1
ATOM 667 C C . LEU A 1 89 ? -2.881 6.969 2.748 1.00 95.75 89 LEU A C 1
ATOM 669 O O . LEU A 1 89 ? -3.646 7.018 1.785 1.00 95.75 89 LEU A O 1
ATOM 673 N N . LYS A 1 90 ? -1.658 7.497 2.735 1.00 96.38 90 LYS A N 1
ATOM 674 C CA . LYS A 1 90 ? -1.045 8.059 1.537 1.00 96.38 90 LYS A CA 1
ATOM 675 C C . LYS A 1 90 ? -0.245 6.980 0.841 1.00 96.38 90 LYS A C 1
ATOM 677 O O . LYS A 1 90 ? 0.689 6.422 1.420 1.00 96.38 90 LYS A O 1
ATOM 682 N N . VAL A 1 91 ? -0.610 6.732 -0.405 1.00 96.94 91 VAL A N 1
ATOM 683 C CA . VAL A 1 91 ? 0.027 5.755 -1.279 1.00 96.94 91 VAL A CA 1
ATOM 684 C C . VAL A 1 91 ? 0.730 6.502 -2.395 1.00 96.94 91 VAL A C 1
ATOM 686 O O . VAL A 1 91 ? 0.152 7.397 -3.007 1.00 96.94 91 VAL A O 1
ATOM 689 N N . GLU A 1 92 ? 1.975 6.146 -2.663 1.00 96.25 92 GLU A N 1
ATOM 690 C CA . GLU A 1 92 ? 2.787 6.722 -3.726 1.00 96.25 92 GLU A CA 1
ATOM 691 C C . GLU A 1 92 ? 3.307 5.618 -4.640 1.00 96.25 92 GLU A C 1
ATOM 693 O O . GLU A 1 92 ? 3.773 4.584 -4.164 1.00 96.25 92 GLU A O 1
ATOM 698 N N . ASN A 1 93 ? 3.261 5.843 -5.951 1.00 95.94 93 ASN A N 1
ATOM 699 C CA . ASN A 1 93 ? 3.923 4.975 -6.909 1.00 95.94 93 ASN A CA 1
ATOM 700 C C . ASN A 1 93 ? 5.358 5.466 -7.135 1.00 95.94 93 ASN A C 1
ATOM 702 O O . ASN A 1 93 ? 5.598 6.406 -7.889 1.00 95.94 93 ASN A O 1
ATOM 706 N N . LYS A 1 94 ? 6.320 4.821 -6.474 1.00 94.94 94 LYS A N 1
ATOM 707 C CA . LYS A 1 94 ? 7.767 5.028 -6.666 1.00 94.94 94 LYS A CA 1
ATOM 708 C C . LYS A 1 94 ? 8.335 4.200 -7.821 1.00 94.94 94 LYS A C 1
ATOM 710 O O . LYS A 1 94 ? 9.549 4.173 -8.017 1.00 94.94 94 LYS A O 1
ATOM 715 N N . GLY A 1 95 ? 7.475 3.475 -8.526 1.00 91.62 95 GLY A N 1
ATOM 716 C CA . GLY A 1 95 ? 7.824 2.711 -9.705 1.00 91.62 95 GLY A CA 1
ATOM 717 C C . GLY A 1 95 ? 7.976 3.590 -10.938 1.00 91.62 95 GLY A C 1
ATOM 718 O O . GLY A 1 95 ? 7.859 4.814 -10.901 1.00 91.62 95 GLY A O 1
ATOM 719 N N . THR A 1 96 ? 8.220 2.922 -12.051 1.00 90.56 96 THR A N 1
ATOM 720 C CA . THR A 1 96 ? 8.370 3.501 -13.392 1.00 90.56 96 THR A CA 1
ATOM 721 C C . THR A 1 96 ? 7.192 3.152 -14.301 1.00 90.56 96 THR A C 1
ATOM 723 O O . THR A 1 96 ? 7.076 3.708 -15.389 1.00 90.56 96 THR A O 1
ATOM 726 N N . SER A 1 97 ? 6.301 2.258 -13.861 1.00 92.50 97 SER A N 1
ATOM 727 C CA . SER A 1 97 ? 5.053 1.915 -14.544 1.00 92.50 97 SER A CA 1
ATOM 728 C C . SER A 1 97 ? 3.840 2.304 -13.709 1.00 92.50 97 SER A C 1
ATOM 730 O O . SER A 1 97 ? 3.901 2.328 -12.481 1.00 92.50 97 SER A O 1
ATOM 732 N N . THR A 1 98 ? 2.718 2.572 -14.374 1.00 94.56 98 THR A N 1
ATOM 733 C CA . THR A 1 98 ? 1.426 2.781 -13.714 1.00 94.56 98 THR A CA 1
ATOM 734 C C . THR A 1 98 ? 1.028 1.544 -12.911 1.00 94.56 98 THR A C 1
ATOM 736 O O . THR A 1 98 ? 1.085 0.428 -13.423 1.00 94.56 98 THR A O 1
ATOM 739 N N . ALA A 1 99 ? 0.631 1.756 -11.659 1.00 94.94 99 ALA A N 1
ATOM 740 C CA . ALA A 1 99 ? 0.150 0.724 -10.751 1.00 94.94 99 ALA A CA 1
ATOM 741 C C . ALA A 1 99 ? -1.374 0.814 -10.650 1.00 94.94 99 ALA A C 1
ATOM 743 O O . ALA A 1 99 ? -1.919 1.914 -10.553 1.00 94.94 99 ALA A O 1
ATOM 744 N N . ILE A 1 100 ? -2.062 -0.323 -10.643 1.00 96.25 100 ILE A N 1
ATOM 745 C CA . ILE A 1 100 ? -3.522 -0.366 -10.505 1.00 96.25 100 ILE A CA 1
ATOM 746 C C . ILE A 1 100 ? -3.845 -1.085 -9.205 1.00 96.25 100 ILE A C 1
ATOM 748 O O . ILE A 1 100 ? -3.550 -2.269 -9.079 1.00 96.25 100 ILE A O 1
ATOM 752 N N . ILE A 1 101 ? -4.435 -0.378 -8.244 1.00 96.56 101 ILE A N 1
ATOM 753 C CA . ILE A 1 101 ? -4.958 -0.968 -7.009 1.00 96.56 101 ILE A CA 1
ATOM 754 C C . ILE A 1 101 ? -6.354 -1.491 -7.326 1.00 96.56 101 ILE A C 1
ATOM 756 O O . ILE A 1 101 ? -7.243 -0.703 -7.652 1.00 96.56 101 ILE A O 1
ATOM 760 N N . ASP A 1 102 ? -6.527 -2.804 -7.247 1.00 96.62 102 ASP A N 1
ATOM 761 C CA . ASP A 1 102 ? -7.780 -3.476 -7.586 1.00 96.62 102 ASP A CA 1
ATOM 762 C C . ASP A 1 102 ? -8.620 -3.766 -6.342 1.00 96.62 102 ASP A C 1
ATOM 764 O O . ASP A 1 102 ? -9.814 -3.486 -6.317 1.00 96.62 102 ASP A O 1
ATOM 768 N N . THR A 1 103 ? -7.981 -4.258 -5.279 1.00 96.06 103 THR A N 1
ATOM 769 C CA . THR A 1 103 ? -8.666 -4.656 -4.047 1.00 96.06 103 THR A CA 1
ATOM 770 C C . THR A 1 103 ? -7.932 -4.115 -2.821 1.00 96.06 103 THR A C 1
ATOM 772 O O . THR A 1 103 ? -6.705 -4.002 -2.794 1.00 96.06 103 THR A O 1
ATOM 775 N N . ILE A 1 104 ? -8.687 -3.779 -1.776 1.00 96.69 104 ILE A N 1
ATOM 776 C CA . ILE A 1 104 ? -8.160 -3.401 -0.462 1.00 96.69 104 ILE A CA 1
ATOM 777 C C . ILE A 1 104 ? -8.664 -4.421 0.551 1.00 96.69 104 ILE A C 1
ATOM 779 O O . ILE A 1 104 ? -9.846 -4.749 0.554 1.00 96.69 104 ILE A O 1
ATOM 783 N N . PHE A 1 105 ? -7.789 -4.893 1.431 1.00 96.44 105 PHE A N 1
ATOM 784 C CA . PHE A 1 105 ? -8.133 -5.791 2.526 1.00 96.44 105 PHE A CA 1
ATOM 785 C C . PHE A 1 105 ? -7.919 -5.105 3.874 1.00 96.44 105 PHE A C 1
ATOM 787 O O . PHE A 1 105 ? -6.929 -4.399 4.073 1.00 96.44 105 PHE A O 1
ATOM 794 N N . VAL A 1 106 ? -8.833 -5.358 4.807 1.00 95.69 106 VAL A N 1
ATOM 795 C CA . VAL A 1 106 ? -8.759 -4.947 6.211 1.00 95.69 106 VAL A CA 1
ATOM 796 C C . VAL A 1 106 ? -8.811 -6.215 7.057 1.00 95.69 106 VAL A C 1
ATOM 798 O O . VAL A 1 106 ? -9.808 -6.934 7.015 1.00 95.69 106 VAL A O 1
ATOM 801 N N . ASN A 1 107 ? -7.738 -6.532 7.789 1.00 94.31 107 ASN A N 1
ATOM 802 C CA . ASN A 1 107 ? -7.588 -7.794 8.534 1.00 94.31 107 ASN A CA 1
ATOM 803 C C . ASN A 1 107 ? -7.929 -9.045 7.690 1.00 94.31 107 ASN A C 1
ATOM 805 O O . ASN A 1 107 ? -8.596 -9.967 8.156 1.00 94.31 107 ASN A O 1
ATOM 809 N N . GLY A 1 108 ? -7.508 -9.059 6.421 1.00 92.94 108 GLY A N 1
ATOM 810 C CA . GLY A 1 108 ? -7.755 -10.167 5.488 1.00 92.94 108 GLY A CA 1
ATOM 811 C C . GLY A 1 108 ? -9.151 -10.203 4.852 1.00 92.94 108 GLY A C 1
ATOM 812 O O . GLY A 1 108 ? -9.395 -11.054 4.000 1.00 92.94 108 GLY A O 1
ATOM 813 N N . VAL A 1 109 ? -10.053 -9.281 5.200 1.00 93.88 109 VAL A N 1
ATOM 814 C CA . VAL A 1 109 ? -11.397 -9.180 4.606 1.00 93.88 109 VAL A CA 1
ATOM 815 C C . VAL A 1 109 ? -11.417 -8.094 3.521 1.00 93.88 109 VAL A C 1
ATOM 817 O O . VAL A 1 109 ? -10.921 -6.996 3.782 1.00 93.88 109 VAL A O 1
ATOM 820 N N . PRO A 1 110 ? -11.984 -8.345 2.323 1.00 95.00 110 PRO A N 1
ATOM 821 C CA . PRO A 1 110 ? -12.117 -7.323 1.285 1.00 95.00 110 PRO A CA 1
ATOM 822 C C . PRO A 1 110 ? -12.940 -6.118 1.760 1.00 95.00 110 PRO A C 1
ATOM 824 O O . PRO A 1 110 ? -14.022 -6.272 2.327 1.00 95.00 110 PRO A O 1
ATOM 827 N N . TYR A 1 111 ? -12.445 -4.913 1.495 1.00 94.81 111 TYR A N 1
ATOM 828 C CA . TYR A 1 111 ? -13.090 -3.651 1.834 1.00 94.81 111 TYR A CA 1
ATOM 829 C C . TYR A 1 111 ? -13.695 -2.996 0.594 1.00 94.81 111 TYR A C 1
ATOM 831 O O . TYR A 1 111 ? -12.996 -2.727 -0.380 1.00 94.81 111 TYR A O 1
ATOM 839 N N . THR A 1 112 ? -14.989 -2.684 0.652 1.00 93.19 112 THR A N 1
ATOM 840 C CA . THR A 1 112 ? -15.759 -2.145 -0.483 1.00 93.19 112 THR A CA 1
ATOM 841 C C . THR A 1 112 ? -16.129 -0.667 -0.330 1.00 93.19 112 THR A C 1
ATOM 843 O O . THR A 1 112 ? -16.900 -0.137 -1.123 1.00 93.19 112 THR A O 1
ATOM 846 N N . GLY A 1 113 ? -15.607 0.021 0.691 1.00 91.25 113 GLY A N 1
ATOM 847 C CA . GLY A 1 113 ? -15.925 1.430 0.966 1.00 91.25 113 GLY A CA 1
ATOM 848 C C . GLY A 1 113 ? -15.140 2.450 0.131 1.00 91.25 113 GLY A C 1
ATOM 849 O O . GLY A 1 113 ? -15.240 3.646 0.393 1.00 91.25 113 GLY A O 1
ATOM 850 N N . VAL A 1 114 ? -14.346 1.999 -0.844 1.00 92.88 114 VAL A N 1
ATOM 851 C CA . VAL A 1 114 ? -13.552 2.839 -1.754 1.00 92.88 114 VAL A CA 1
ATOM 852 C C . VAL A 1 114 ? -13.938 2.510 -3.193 1.00 92.88 114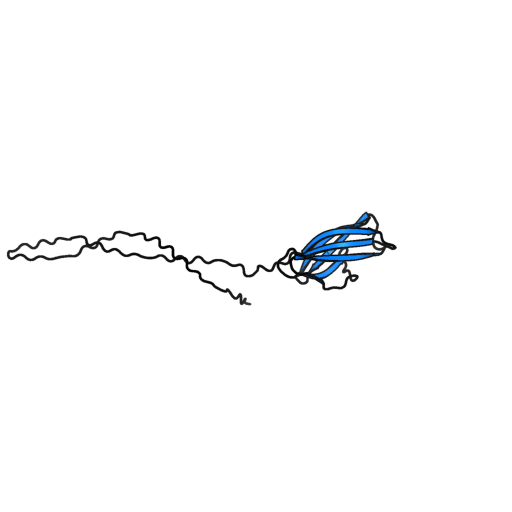 VAL A C 1
ATOM 854 O O . VAL A 1 114 ? -14.158 1.348 -3.521 1.00 92.88 114 VAL A O 1
ATOM 857 N N . ASN A 1 115 ? -13.989 3.523 -4.061 1.00 94.12 115 ASN A N 1
ATOM 858 C CA . ASN A 1 115 ? -14.175 3.313 -5.494 1.00 94.12 115 ASN A CA 1
ATOM 859 C C . ASN A 1 115 ? -12.890 2.734 -6.112 1.00 94.12 115 ASN A C 1
ATOM 861 O O . ASN A 1 115 ? -11.864 3.414 -6.145 1.00 94.12 115 ASN A O 1
ATOM 865 N N . LEU A 1 116 ? -12.956 1.488 -6.575 1.00 93.12 116 LEU A N 1
ATOM 866 C CA . LEU A 1 116 ? -11.860 0.734 -7.185 1.00 93.12 116 LEU A CA 1
ATOM 867 C C . LEU A 1 116 ? -12.261 0.322 -8.617 1.00 93.12 116 LEU A C 1
ATOM 869 O O . LEU A 1 116 ? -13.457 0.185 -8.886 1.00 93.12 116 LEU A O 1
ATOM 873 N N . PRO A 1 117 ? -11.304 0.122 -9.542 1.00 94.94 117 PRO A N 1
ATOM 874 C CA . PRO A 1 117 ? -9.855 0.206 -9.352 1.00 94.94 117 PRO A CA 1
ATOM 875 C C . PRO A 1 117 ? -9.321 1.648 -9.343 1.00 94.94 117 PRO A C 1
ATOM 877 O O . PRO A 1 117 ? -9.869 2.540 -9.991 1.00 94.94 117 PRO A O 1
ATOM 880 N N . ILE A 1 118 ? -8.204 1.871 -8.647 1.00 94.94 118 ILE A N 1
ATOM 881 C CA . ILE A 1 118 ? -7.478 3.151 -8.653 1.00 94.94 118 ILE A CA 1
ATOM 882 C C . ILE A 1 118 ? -6.195 2.986 -9.461 1.00 94.94 118 ILE A C 1
ATOM 884 O O . ILE A 1 118 ? -5.312 2.215 -9.088 1.00 94.94 118 ILE A O 1
ATOM 888 N N . SER A 1 119 ? -6.078 3.748 -10.547 1.00 95.94 119 SER A N 1
ATOM 889 C CA . SER A 1 119 ? -4.852 3.841 -11.340 1.00 95.94 119 SER A CA 1
ATOM 890 C C . SER A 1 119 ? -3.946 4.940 -10.786 1.00 95.94 119 SER A C 1
ATOM 892 O O . SER A 1 119 ? -4.389 6.074 -10.586 1.00 95.94 119 SER A O 1
ATOM 894 N N . LEU A 1 120 ? -2.681 4.611 -10.536 1.00 95.56 120 LEU A N 1
ATOM 895 C CA . LEU A 1 120 ? -1.675 5.526 -10.013 1.00 95.56 120 LEU A CA 1
ATOM 896 C C . LEU A 1 120 ? -0.446 5.528 -10.925 1.00 95.56 120 LEU A C 1
ATOM 898 O O . LEU A 1 120 ? 0.341 4.580 -10.942 1.00 95.56 120 LEU A O 1
ATOM 902 N N . GLU A 1 121 ? -0.277 6.603 -11.691 1.00 95.19 121 GLU A N 1
ATOM 903 C CA . GLU A 1 121 ? 0.883 6.800 -12.569 1.00 95.19 121 GLU A CA 1
ATOM 904 C C . GLU A 1 121 ? 2.199 6.887 -11.777 1.00 95.19 121 GLU A C 1
ATOM 906 O O . GLU A 1 121 ? 2.214 7.216 -10.587 1.00 95.19 121 GLU A O 1
ATOM 911 N N . ALA A 1 122 ? 3.319 6.623 -12.452 1.00 93.94 122 ALA A N 1
ATOM 912 C CA . ALA A 1 122 ? 4.653 6.727 -11.866 1.00 93.94 122 A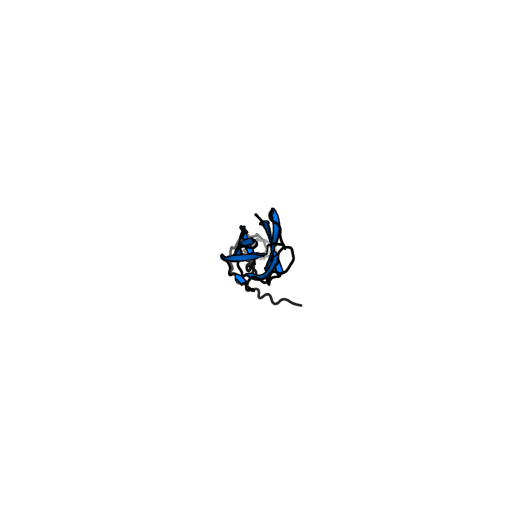LA A CA 1
ATOM 913 C C . ALA A 1 122 ? 4.914 8.128 -11.273 1.00 93.94 122 ALA A C 1
ATOM 915 O O . ALA A 1 122 ? 4.639 9.157 -11.894 1.00 93.94 122 ALA A O 1
ATOM 916 N N . GLY A 1 123 ? 5.434 8.172 -10.047 1.00 92.81 123 GLY A N 1
ATOM 917 C CA . GLY A 1 123 ? 5.720 9.400 -9.300 1.00 92.81 123 GLY A CA 1
ATOM 918 C C . GLY A 1 123 ? 4.493 10.114 -8.721 1.00 92.81 123 GLY A C 1
ATOM 919 O O . GLY A 1 123 ? 4.644 11.154 -8.075 1.00 92.81 123 GLY A O 1
ATOM 920 N N . LYS A 1 124 ? 3.274 9.602 -8.934 1.00 96.06 124 LYS A N 1
ATOM 921 C CA . LYS A 1 124 ? 2.053 10.173 -8.350 1.00 96.06 124 LYS A CA 1
ATOM 922 C C . LYS A 1 124 ? 1.740 9.554 -6.995 1.00 96.06 124 LYS A C 1
ATOM 924 O O . LYS A 1 124 ? 2.156 8.443 -6.671 1.00 96.06 124 LYS A O 1
ATOM 929 N N . ASN A 1 125 ? 0.973 10.297 -6.204 1.00 96.12 125 ASN A N 1
ATOM 930 C CA . ASN A 1 125 ? 0.437 9.837 -4.934 1.00 96.12 125 ASN A CA 1
ATOM 931 C C . ASN A 1 125 ? -1.069 10.084 -4.853 1.00 96.12 125 ASN A C 1
ATOM 933 O O . ASN A 1 125 ? -1.603 10.962 -5.529 1.00 96.12 125 ASN A O 1
ATOM 937 N N . THR A 1 126 ? -1.732 9.290 -4.025 1.00 95.94 126 THR A N 1
ATOM 938 C CA . THR A 1 126 ? -3.155 9.396 -3.723 1.00 95.94 126 THR A CA 1
ATOM 939 C C . THR A 1 126 ? -3.382 9.154 -2.235 1.00 95.94 126 THR A C 1
ATOM 941 O O . THR A 1 126 ? -2.572 8.503 -1.567 1.00 95.94 126 THR A O 1
ATOM 944 N N . ILE A 1 127 ? -4.475 9.696 -1.708 1.00 96.25 127 ILE A N 1
ATOM 945 C CA . ILE A 1 127 ? -4.925 9.439 -0.343 1.00 96.25 127 ILE A CA 1
ATOM 946 C C . ILE A 1 127 ? -6.132 8.522 -0.440 1.00 96.25 127 ILE A C 1
ATOM 948 O O . ILE A 1 127 ? -7.119 8.846 -1.097 1.00 96.25 127 ILE A O 1
ATOM 952 N N . ILE A 1 128 ? -6.045 7.381 0.228 1.00 95.25 128 ILE A N 1
ATOM 953 C CA . ILE A 1 128 ? -7.155 6.454 0.381 1.00 95.25 128 ILE A CA 1
ATOM 954 C C . ILE A 1 128 ? -7.693 6.622 1.807 1.00 95.25 128 ILE A C 1
ATOM 956 O O . ILE A 1 128 ? -6.939 6.766 2.774 1.00 95.25 128 ILE A O 1
ATOM 960 N N . THR A 1 129 ? -9.015 6.642 1.934 1.00 95.50 129 THR A N 1
ATOM 961 C CA . THR A 1 129 ? -9.699 6.775 3.219 1.00 95.50 129 THR A CA 1
ATOM 962 C C . THR A 1 129 ? -10.543 5.536 3.461 1.00 95.50 129 THR A C 1
ATOM 964 O O . THR A 1 129 ? -11.396 5.193 2.647 1.00 95.50 129 THR A O 1
ATOM 967 N N . ILE A 1 130 ? -10.312 4.876 4.590 1.00 94.38 130 ILE A N 1
ATOM 968 C CA . ILE A 1 130 ? -11.036 3.678 5.016 1.00 94.38 130 ILE A CA 1
ATOM 969 C C . ILE A 1 130 ? -11.803 4.038 6.282 1.00 94.38 130 ILE A C 1
ATOM 971 O O . ILE A 1 130 ? -11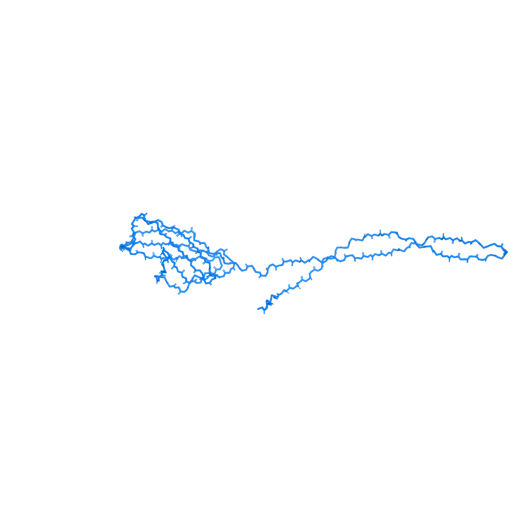.222 4.519 7.251 1.00 94.38 130 ILE A O 1
ATOM 975 N N . THR A 1 131 ? -13.111 3.812 6.281 1.00 93.94 131 THR A N 1
ATOM 976 C CA . THR A 1 131 ? -13.958 4.016 7.463 1.00 93.94 131 THR A CA 1
ATOM 977 C C . THR A 1 131 ? -14.304 2.667 8.074 1.00 93.94 131 THR A C 1
ATOM 979 O O . THR A 1 131 ? -14.896 1.820 7.400 1.00 93.94 131 THR A O 1
ATOM 982 N N . LEU A 1 132 ? -13.944 2.483 9.342 1.00 92.44 132 LEU A N 1
ATOM 983 C CA . LEU A 1 132 ? -14.270 1.318 10.158 1.00 92.44 132 LEU A CA 1
ATOM 984 C C . LEU A 1 132 ? -15.378 1.686 11.140 1.00 92.44 132 LEU A C 1
ATOM 986 O O . LEU A 1 132 ? -15.303 2.726 11.790 1.00 92.44 132 LEU A O 1
ATOM 990 N N . GLN A 1 133 ? -16.388 0.829 11.258 1.00 89.88 133 GLN A N 1
ATOM 991 C CA . GLN A 1 133 ? -17.508 1.033 12.175 1.00 89.88 133 GLN A CA 1
ATOM 992 C C . GLN A 1 133 ? -17.177 0.494 13.573 1.00 89.88 133 GLN A C 1
ATOM 994 O O . GLN A 1 133 ? -16.517 -0.541 13.726 1.00 89.88 133 GLN A O 1
ATOM 999 N N . GLN A 1 134 ? -17.662 1.186 14.599 1.00 83.12 134 GLN A N 1
ATOM 1000 C CA . GLN A 1 134 ? -17.560 0.759 15.990 1.00 83.12 134 GLN A CA 1
ATOM 1001 C C . GLN A 1 134 ? -18.349 -0.542 16.212 1.00 83.12 134 GLN A C 1
ATOM 1003 O O . GLN A 1 134 ? -19.414 -0.745 15.633 1.00 83.12 134 GLN A O 1
ATOM 1008 N N . GLY A 1 135 ? -17.814 -1.443 17.041 1.00 83.25 135 GLY A N 1
ATOM 1009 C CA . GLY A 1 135 ? -18.424 -2.743 17.355 1.00 83.25 135 GLY A CA 1
ATOM 1010 C C . GLY A 1 135 ? -17.836 -3.925 16.577 1.00 83.25 135 GLY A C 1
ATOM 1011 O O . GLY A 1 135 ? -17.850 -5.040 17.089 1.00 83.25 135 GLY A O 1
ATOM 1012 N N . GLN A 1 136 ? -17.253 -3.694 15.394 1.00 84.44 136 GLN A N 1
ATOM 1013 C CA . GLN A 1 136 ? -16.423 -4.700 14.706 1.00 84.44 136 GLN A CA 1
ATOM 1014 C C . GLN A 1 136 ? -14.946 -4.627 15.109 1.00 84.44 136 GLN A C 1
ATOM 1016 O O . GLN A 1 136 ? -14.236 -5.628 15.059 1.00 84.44 136 GLN A O 1
ATOM 1021 N N . PHE A 1 137 ? -14.498 -3.442 15.516 1.00 90.44 137 PHE A N 1
ATOM 1022 C CA . PHE A 1 137 ? -13.135 -3.167 15.951 1.00 90.44 137 PHE A CA 1
ATOM 1023 C C . PHE A 1 137 ? -13.162 -2.496 17.323 1.00 90.44 137 PHE A C 1
ATOM 1025 O O . PHE A 1 137 ? -14.155 -1.855 17.685 1.00 90.44 137 PHE A O 1
ATOM 1032 N N . ASN A 1 138 ? -12.072 -2.653 18.075 1.00 90.94 138 ASN A N 1
ATOM 1033 C CA . ASN A 1 138 ? -11.900 -2.070 19.405 1.00 90.94 138 ASN A CA 1
ATOM 1034 C C . ASN A 1 138 ? -10.800 -0.998 19.400 1.00 90.94 138 ASN A C 1
ATOM 1036 O O . ASN A 1 138 ? -9.832 -1.095 18.646 1.00 90.94 138 ASN A O 1
ATOM 1040 N N . SER A 1 139 ? -10.923 -0.002 20.282 1.00 89.69 139 SER A N 1
ATOM 1041 C CA . SER A 1 139 ? -9.852 0.979 20.525 1.00 89.69 139 SER A CA 1
ATOM 1042 C C . SER A 1 139 ? -8.597 0.269 21.046 1.00 89.69 139 SER A C 1
ATOM 1044 O O . SER A 1 139 ? -8.687 -0.730 21.765 1.00 89.69 139 SER A O 1
ATOM 1046 N N . GLY A 1 140 ? -7.423 0.737 20.622 1.00 90.31 140 GLY A N 1
ATOM 1047 C CA . GLY A 1 140 ? -6.129 0.125 20.929 1.00 90.31 140 GLY A CA 1
ATOM 1048 C C . GLY A 1 140 ? -5.789 -1.118 20.098 1.00 90.31 140 GLY A C 1
ATOM 1049 O O . GLY A 1 140 ? -4.673 -1.629 20.201 1.00 90.31 140 GLY A O 1
ATOM 1050 N N . GLN A 1 141 ? -6.704 -1.615 19.258 1.00 93.81 141 GLN A N 1
ATOM 1051 C CA . GLN A 1 141 ? -6.438 -2.754 18.380 1.00 93.81 141 GLN A CA 1
ATOM 1052 C C . GLN A 1 141 ? -5.535 -2.354 17.203 1.00 93.81 141 GLN A C 1
ATOM 1054 O O . GLN A 1 141 ? -5.697 -1.289 16.608 1.00 93.81 141 GLN A O 1
ATOM 1059 N N . GLN A 1 142 ? -4.612 -3.240 16.821 1.00 94.75 142 GLN A N 1
ATOM 1060 C CA . GLN A 1 142 ? -3.863 -3.121 15.571 1.00 94.75 142 GLN A CA 1
ATOM 1061 C C . GLN A 1 142 ? -4.661 -3.738 14.416 1.00 94.75 142 GLN A C 1
ATOM 1063 O O . GLN A 1 142 ? -5.106 -4.884 14.499 1.00 94.75 142 GLN A O 1
ATOM 1068 N N . VAL A 1 143 ? -4.844 -2.967 13.347 1.00 95.00 143 VAL A N 1
ATOM 1069 C CA . VAL A 1 143 ? -5.529 -3.373 12.120 1.00 95.00 143 VAL A CA 1
ATOM 1070 C C . VAL A 1 143 ? -4.521 -3.420 10.978 1.00 95.00 143 VAL A C 1
ATOM 1072 O O . VAL A 1 143 ? -3.757 -2.476 10.768 1.00 95.00 143 VAL A O 1
ATOM 1075 N N . GLU A 1 144 ? -4.527 -4.515 10.229 1.00 96.31 144 GLU A N 1
ATOM 1076 C CA . GLU A 1 144 ? -3.759 -4.659 9.000 1.00 96.31 144 GLU A CA 1
ATOM 1077 C C . GLU A 1 144 ? -4.560 -4.106 7.824 1.00 96.31 144 GLU A C 1
ATOM 1079 O O . GLU A 1 144 ? -5.676 -4.557 7.556 1.00 96.31 144 GLU A O 1
ATOM 1084 N N . ILE A 1 145 ? -3.970 -3.167 7.090 1.00 96.25 145 ILE A N 1
ATOM 1085 C CA . ILE A 1 145 ? -4.471 -2.730 5.792 1.00 96.25 145 ILE A CA 1
ATOM 1086 C C . ILE A 1 145 ? -3.546 -3.258 4.712 1.00 96.25 145 ILE A C 1
ATOM 1088 O O . ILE A 1 145 ? -2.343 -3.014 4.754 1.00 96.25 145 ILE A O 1
ATOM 1092 N N . LYS A 1 146 ? -4.101 -3.933 3.714 1.00 96.69 146 LYS A N 1
ATOM 1093 C CA . LYS A 1 146 ? -3.338 -4.489 2.602 1.00 96.69 146 LYS A CA 1
ATOM 1094 C C . LYS A 1 146 ? -3.926 -4.020 1.280 1.00 96.69 146 LYS A C 1
ATOM 1096 O O . LYS A 1 146 ? -5.112 -4.194 1.023 1.00 96.69 146 LYS A O 1
ATOM 1101 N N . LEU A 1 147 ? -3.083 -3.429 0.442 1.00 96.69 147 LEU A N 1
ATOM 1102 C CA . LEU A 1 147 ? -3.444 -3.047 -0.922 1.00 96.69 147 LEU A CA 1
ATOM 1103 C C . LEU A 1 147 ? -3.024 -4.166 -1.868 1.00 96.69 147 LEU A C 1
ATOM 1105 O O . LEU A 1 147 ? -1.864 -4.571 -1.823 1.00 96.69 147 LEU A O 1
ATOM 1109 N N . HIS A 1 148 ? -3.936 -4.637 -2.710 1.00 96.62 148 HIS A N 1
ATOM 1110 C CA . HIS A 1 148 ? -3.670 -5.631 -3.743 1.00 96.62 148 HIS A CA 1
ATOM 1111 C C . HIS A 1 148 ? -3.737 -4.967 -5.117 1.00 96.62 148 HIS A C 1
ATOM 1113 O O . HIS A 1 148 ? -4.719 -4.291 -5.448 1.00 96.62 148 HIS A O 1
ATOM 1119 N N . THR A 1 149 ? -2.679 -5.128 -5.907 1.00 96.44 149 THR A N 1
ATOM 1120 C CA . THR A 1 149 ? -2.602 -4.565 -7.256 1.00 96.44 149 THR A CA 1
ATOM 1121 C C . THR A 1 149 ? -3.045 -5.563 -8.313 1.00 96.44 149 THR A C 1
ATOM 1123 O O . THR A 1 149 ? -2.936 -6.769 -8.120 1.00 96.44 149 THR A O 1
ATOM 1126 N N . ALA A 1 150 ? -3.484 -5.072 -9.473 1.00 94.88 150 ALA A N 1
ATOM 1127 C CA . ALA A 1 150 ? -3.810 -5.912 -10.630 1.00 94.88 150 ALA A CA 1
ATOM 1128 C C . ALA A 1 150 ? -2.606 -6.749 -11.116 1.00 94.88 150 ALA A C 1
ATOM 1130 O O . ALA A 1 150 ? -2.779 -7.786 -11.749 1.00 94.88 150 ALA A O 1
ATOM 1131 N N . SER A 1 151 ? -1.384 -6.317 -10.781 1.00 90.75 151 SER A N 1
ATOM 1132 C CA . SER A 1 151 ? -0.134 -7.049 -11.015 1.00 90.75 151 SER A CA 1
ATOM 1133 C C . SER A 1 151 ? 0.084 -8.214 -10.033 1.00 90.75 151 SER A C 1
ATOM 1135 O O . SER A 1 151 ? 1.093 -8.913 -10.130 1.00 90.75 151 SER A O 1
ATOM 1137 N N . GLY A 1 152 ? -0.817 -8.410 -9.065 1.00 91.56 152 GLY A N 1
ATOM 1138 C CA . GLY A 1 152 ? -0.749 -9.451 -8.040 1.00 91.56 152 GLY A CA 1
ATOM 1139 C C . GLY A 1 152 ? 0.189 -9.135 -6.871 1.00 91.56 152 GLY A C 1
ATOM 1140 O O . GLY A 1 152 ? 0.531 -10.044 -6.113 1.00 91.56 152 GLY A O 1
ATOM 1141 N N . LYS A 1 153 ? 0.640 -7.881 -6.712 1.00 92.88 153 LYS A N 1
ATOM 1142 C CA . LYS A 1 153 ? 1.486 -7.474 -5.579 1.00 92.88 153 LYS A CA 1
ATOM 1143 C C . LYS A 1 153 ? 0.634 -7.007 -4.408 1.00 92.88 153 LYS A C 1
ATOM 1145 O O . LYS A 1 153 ? -0.413 -6.389 -4.588 1.00 92.88 153 LYS A O 1
ATOM 1150 N N . GLU A 1 154 ? 1.131 -7.258 -3.201 1.00 94.94 154 GLU A N 1
ATOM 1151 C CA . GLU A 1 154 ? 0.467 -6.867 -1.962 1.00 94.94 154 GLU A CA 1
ATOM 1152 C C . GLU A 1 154 ? 1.337 -5.929 -1.130 1.00 94.94 154 GLU A C 1
ATOM 1154 O O . GLU A 1 154 ? 2.529 -6.168 -0.935 1.00 94.94 154 GLU A O 1
ATOM 1159 N N . TYR A 1 155 ? 0.717 -4.877 -0.601 1.00 95.69 155 TYR A N 1
ATOM 1160 C CA . TYR A 1 155 ? 1.382 -3.850 0.195 1.00 95.69 155 TYR A CA 1
ATOM 1161 C C . TYR A 1 155 ? 0.693 -3.729 1.563 1.00 95.69 155 TYR A C 1
ATOM 1163 O O . TYR A 1 155 ? -0.273 -2.970 1.689 1.00 95.69 155 TYR A O 1
ATOM 1171 N N . PRO A 1 156 ? 1.131 -4.502 2.577 1.00 96.44 156 PRO A N 1
ATOM 1172 C CA . PRO A 1 156 ? 0.557 -4.467 3.918 1.00 96.44 156 PRO A CA 1
ATOM 1173 C C . PRO A 1 156 ? 1.092 -3.290 4.749 1.00 96.44 156 PRO A C 1
ATOM 1175 O O . PRO A 1 156 ? 2.261 -2.906 4.659 1.00 96.44 156 PRO A O 1
ATOM 1178 N N . LYS A 1 157 ? 0.238 -2.735 5.609 1.00 96.25 157 LYS A N 1
ATOM 1179 C CA . LYS A 1 157 ? 0.566 -1.702 6.594 1.00 96.25 157 LYS A CA 1
ATOM 1180 C C . LYS A 1 157 ? -0.296 -1.878 7.840 1.00 96.25 157 LYS A C 1
ATOM 1182 O O . LYS A 1 157 ? -1.519 -1.878 7.763 1.00 96.25 157 LYS A O 1
ATOM 1187 N N . MET A 1 158 ? 0.359 -1.975 8.992 1.00 95.69 158 MET A N 1
ATOM 1188 C CA . MET A 1 158 ? -0.309 -2.022 10.291 1.00 95.69 158 MET A CA 1
ATOM 1189 C C . MET A 1 158 ? -0.642 -0.611 10.778 1.00 95.69 158 MET A C 1
ATOM 1191 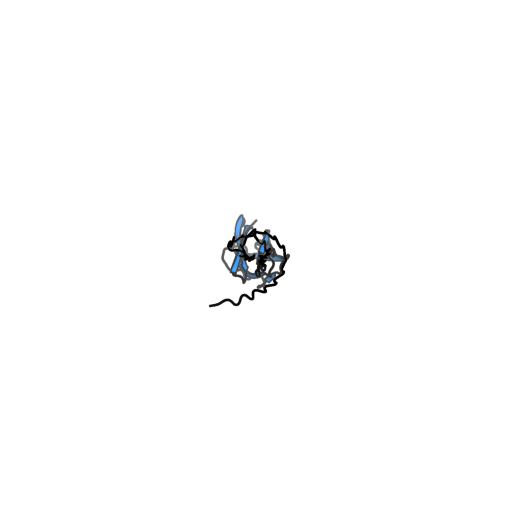O O . MET A 1 158 ? 0.207 0.283 10.716 1.00 95.69 158 MET A O 1
ATOM 1195 N N . VAL A 1 159 ? -1.858 -0.426 11.288 1.00 95.62 159 VAL A N 1
ATOM 1196 C CA . VAL A 1 159 ? -2.343 0.823 11.887 1.00 95.62 159 VAL A CA 1
ATOM 1197 C C . VAL A 1 159 ? -2.965 0.509 13.243 1.00 95.62 159 VAL A C 1
ATOM 1199 O O . VAL A 1 159 ? -3.854 -0.331 13.342 1.00 95.62 159 VAL A O 1
ATOM 1202 N N . THR A 1 160 ? -2.507 1.183 14.296 1.00 94.69 160 THR A N 1
ATOM 1203 C CA . THR A 1 160 ? -3.114 1.075 15.630 1.00 94.69 160 THR A CA 1
ATOM 1204 C C . THR A 1 160 ? -4.281 2.046 15.740 1.00 94.69 160 THR A C 1
ATOM 1206 O O . THR A 1 160 ? -4.132 3.230 15.428 1.00 94.69 160 THR A O 1
ATOM 1209 N N . LEU A 1 161 ? -5.437 1.548 16.173 1.00 93.38 161 LEU A N 1
ATOM 1210 C CA . LEU A 1 161 ? -6.611 2.373 16.418 1.00 93.38 161 LEU A CA 1
ATOM 1211 C C . LEU A 1 161 ? -6.453 3.139 17.742 1.00 93.38 161 LEU A C 1
ATOM 1213 O O . LEU A 1 161 ? -6.094 2.512 18.743 1.00 93.38 161 LEU A O 1
ATOM 1217 N N . PRO A 1 162 ? -6.702 4.461 17.761 1.00 89.06 162 PRO A N 1
ATOM 1218 C CA . PRO A 1 162 ? -6.733 5.244 18.992 1.00 89.06 162 PRO A CA 1
ATOM 1219 C C . PRO A 1 162 ? -7.900 4.850 19.902 1.00 89.06 162 PRO A C 1
ATOM 1221 O O . PRO A 1 162 ? -8.916 4.287 19.422 1.00 89.06 162 PRO A O 1
#

Radius of gyration: 38.19 Å; chains: 1; bounding box: 102×35×86 Å

Foldseek 3Di:
DDDPPPDPFDFDFDFDFDWDWDWDWDWDWDWDDDPDDDTDIDTDTDTDTDTDGDGDGDGDDDPPPQFDWDKDFPDWEWDDDVFFIKIKTKIFGCGQAKWWFAFKDKQNHTDDPDDDGDIHGHGDMDIDIDTDGPPVDDAQDKIWMWTAIPVGDIDIDIYHHD

pLDDT: mean 74.08, std 24.19, range [35.84, 96.94]